Protein AF-A0A7W0QZ13-F1 (afdb_monomer_lite)

Structure (mmCIF, N/CA/C/O backbone):
data_AF-A0A7W0QZ13-F1
#
_entry.id   AF-A0A7W0QZ13-F1
#
loop_
_atom_site.group_PDB
_atom_site.id
_atom_site.type_symbol
_atom_site.label_atom_id
_atom_site.label_alt_id
_atom_site.label_comp_id
_atom_site.label_asym_id
_atom_site.label_entity_id
_atom_site.label_seq_id
_atom_site.pdbx_PDB_ins_code
_atom_site.Cartn_x
_atom_site.Cartn_y
_atom_site.Cartn_z
_atom_site.occupancy
_atom_site.B_iso_or_equiv
_atom_site.auth_seq_id
_atom_site.auth_comp_id
_atom_site.auth_asym_id
_atom_site.auth_atom_id
_atom_site.pdbx_PDB_model_num
ATOM 1 N N . PRO A 1 1 ? -4.594 8.076 -29.760 1.00 67.44 1 PRO A N 1
ATOM 2 C CA . PRO A 1 1 ? -3.795 7.545 -28.629 1.00 67.44 1 PRO A CA 1
ATOM 3 C C . PRO A 1 1 ? -4.593 6.476 -27.868 1.00 67.44 1 PRO A C 1
ATOM 5 O O . PRO A 1 1 ? -5.812 6.586 -27.813 1.00 67.44 1 PRO A O 1
ATOM 8 N N . LEU A 1 2 ? -3.925 5.426 -27.369 1.00 83.38 2 LEU A N 1
ATOM 9 C CA . LEU A 1 2 ? -4.558 4.299 -26.655 1.00 83.38 2 LEU A CA 1
ATOM 10 C C . LEU A 1 2 ? -4.651 4.515 -25.129 1.00 83.38 2 LEU A C 1
ATOM 12 O O . LEU A 1 2 ? -5.263 3.702 -24.448 1.00 83.38 2 LEU A O 1
ATOM 16 N N . ALA A 1 3 ? -4.039 5.585 -24.614 1.00 91.88 3 ALA A N 1
ATOM 17 C CA . ALA A 1 3 ? -4.063 6.014 -23.215 1.00 91.88 3 ALA A CA 1
ATOM 18 C C . ALA A 1 3 ? -3.762 7.524 -23.121 1.00 91.88 3 ALA A C 1
ATOM 20 O O . ALA A 1 3 ? -3.334 8.122 -24.118 1.00 91.88 3 ALA A O 1
ATOM 21 N N . ALA A 1 4 ? -3.981 8.122 -21.946 1.00 93.56 4 ALA A N 1
ATOM 22 C CA . ALA A 1 4 ? -3.702 9.529 -21.653 1.00 93.56 4 ALA A CA 1
ATOM 23 C C . ALA A 1 4 ? -2.883 9.691 -20.358 1.00 93.56 4 ALA A C 1
ATOM 25 O O . ALA A 1 4 ? -2.837 8.788 -19.526 1.00 93.56 4 ALA A O 1
ATOM 26 N N . ASP A 1 5 ? -2.219 10.839 -20.200 1.00 93.25 5 ASP A N 1
ATOM 27 C CA . ASP A 1 5 ? -1.292 11.101 -19.085 1.00 93.25 5 ASP A CA 1
ATOM 28 C C . ASP A 1 5 ? -1.971 11.153 -17.708 1.00 93.25 5 ASP A C 1
ATOM 30 O O . ASP A 1 5 ? -1.318 10.967 -16.680 1.00 93.25 5 ASP A O 1
ATOM 34 N N . ASP A 1 6 ? -3.279 11.404 -17.679 1.00 92.94 6 ASP A N 1
ATOM 35 C CA . ASP A 1 6 ? -4.110 11.467 -16.477 1.00 92.94 6 ASP A CA 1
ATOM 36 C C . ASP A 1 6 ? -4.729 10.114 -16.094 1.00 92.94 6 ASP A C 1
ATOM 38 O O . ASP A 1 6 ? -5.466 10.024 -15.111 1.00 92.94 6 ASP A O 1
ATOM 42 N N . TRP A 1 7 ? -4.425 9.045 -16.836 1.00 95.69 7 TRP A N 1
ATOM 43 C CA . TRP A 1 7 ? -4.937 7.71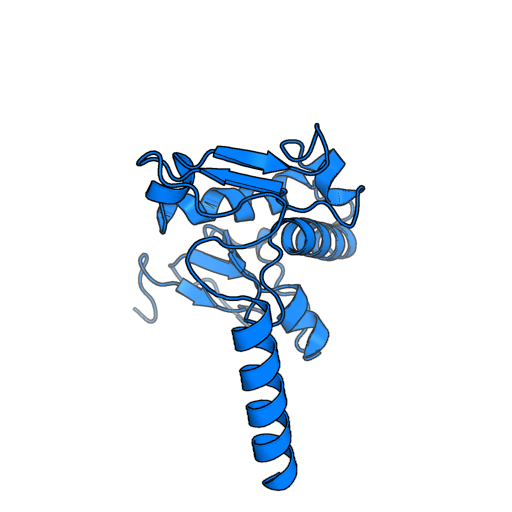4 -16.533 1.00 95.69 7 TRP A CA 1
ATOM 44 C C . TRP A 1 7 ? -4.226 7.076 -15.343 1.00 95.69 7 TRP A C 1
ATOM 46 O O . TRP A 1 7 ? -3.021 7.239 -15.139 1.00 95.69 7 TRP A O 1
ATOM 56 N N . LEU A 1 8 ? -4.982 6.263 -14.607 1.00 95.94 8 LEU A N 1
ATOM 57 C CA . LEU A 1 8 ? -4.458 5.335 -13.614 1.00 95.94 8 LEU A CA 1
ATOM 58 C C . LEU A 1 8 ? -4.478 3.915 -14.193 1.00 95.94 8 LEU A C 1
ATOM 60 O O . LEU A 1 8 ? -5.535 3.313 -14.377 1.00 95.94 8 LEU A O 1
ATOM 64 N N . LEU A 1 9 ? -3.300 3.384 -14.497 1.00 97.25 9 LEU A N 1
ATOM 65 C CA . LEU A 1 9 ? -3.088 2.037 -15.010 1.00 97.25 9 LEU A CA 1
ATOM 66 C C . LEU A 1 9 ? -2.963 1.065 -13.827 1.00 97.25 9 LEU A C 1
ATOM 68 O O . LEU A 1 9 ? -1.988 1.098 -13.076 1.00 97.25 9 LEU A O 1
ATOM 72 N N . VAL A 1 10 ? -3.948 0.191 -13.634 1.00 97.50 10 VAL A N 1
ATOM 73 C CA . VAL A 1 10 ? -4.026 -0.670 -12.440 1.00 97.50 10 VAL A CA 1
ATOM 74 C C . VAL A 1 10 ? -3.427 -2.052 -12.720 1.00 97.50 10 VAL A C 1
ATOM 76 O O . VAL A 1 10 ? -3.612 -2.613 -13.800 1.00 97.50 10 VAL A O 1
ATOM 79 N N . HIS A 1 11 ? -2.702 -2.609 -11.746 1.00 97.81 11 HIS A N 1
ATOM 80 C CA . HIS A 1 11 ? -2.009 -3.909 -11.780 1.00 97.81 11 HIS A CA 1
ATOM 81 C C . HIS A 1 11 ? -0.808 -4.001 -12.724 1.00 97.81 11 HIS A C 1
ATOM 83 O O . HIS A 1 11 ? 0.272 -4.356 -12.264 1.00 97.81 11 HIS A O 1
ATOM 89 N N . CYS A 1 12 ? -0.982 -3.720 -14.018 1.00 97.69 12 CYS A N 1
ATOM 90 C CA . CYS A 1 12 ? 0.067 -3.691 -15.049 1.00 97.69 12 CYS A CA 1
ATOM 91 C C . CYS A 1 12 ? 0.979 -4.936 -15.155 1.00 97.69 12 CYS A C 1
ATOM 93 O O . CYS A 1 12 ? 2.079 -4.831 -15.693 1.00 97.69 12 CYS A O 1
ATOM 95 N N . VAL A 1 13 ? 0.543 -6.115 -14.690 1.00 97.88 13 VAL A N 1
ATOM 96 C CA . VAL A 1 13 ? 1.392 -7.325 -14.669 1.00 97.88 13 VAL A CA 1
ATOM 97 C C . VAL A 1 13 ? 1.710 -7.840 -16.074 1.00 97.88 13 VAL A C 1
ATOM 99 O O . VAL A 1 13 ? 2.861 -8.116 -16.388 1.00 97.88 13 VAL A O 1
ATOM 102 N N . GLY A 1 14 ? 0.696 -7.931 -16.935 1.00 96.19 14 GLY A N 1
ATOM 103 C CA . GLY A 1 14 ? 0.837 -8.382 -18.324 1.00 96.19 14 GLY A CA 1
ATOM 104 C C . GLY A 1 14 ? 0.998 -7.249 -19.338 1.00 96.19 14 GLY A C 1
ATOM 105 O O . GLY A 1 14 ? 0.787 -7.473 -20.526 1.00 96.19 14 GLY A O 1
ATOM 106 N N . LEU A 1 15 ? 1.283 -6.022 -18.889 1.00 95.25 15 LEU A N 1
ATOM 107 C CA . LEU A 1 15 ? 1.372 -4.874 -19.787 1.00 95.25 15 LEU A CA 1
ATOM 108 C C . LEU A 1 15 ? 2.625 -5.011 -20.675 1.00 95.25 15 LEU A C 1
ATOM 110 O O . LEU A 1 15 ? 3.752 -5.001 -20.191 1.00 95.25 15 LEU A O 1
ATOM 114 N N . ASP A 1 16 ? 2.436 -5.135 -21.984 1.00 94.81 16 ASP A N 1
ATOM 115 C CA . ASP A 1 16 ? 3.481 -5.497 -22.958 1.00 94.81 16 ASP A CA 1
ATOM 116 C C . ASP A 1 16 ? 4.196 -4.295 -23.601 1.00 94.81 16 ASP A C 1
ATOM 118 O O . ASP A 1 16 ? 5.123 -4.462 -24.392 1.00 94.81 16 ASP A O 1
ATOM 122 N N . ARG A 1 17 ? 3.755 -3.077 -23.285 1.00 94.38 17 ARG A N 1
ATOM 123 C CA . ARG A 1 17 ? 4.246 -1.821 -23.861 1.00 94.38 17 ARG A CA 1
ATOM 124 C C . ARG A 1 17 ? 4.219 -0.704 -22.830 1.00 94.38 17 ARG A C 1
ATOM 126 O O . ARG A 1 17 ? 3.583 -0.837 -21.784 1.00 94.38 17 ARG A O 1
ATOM 133 N N . ASP A 1 18 ? 4.861 0.411 -23.141 1.00 94.62 18 ASP A N 1
ATOM 134 C CA . ASP A 1 18 ? 4.714 1.624 -22.344 1.00 94.62 18 ASP A CA 1
ATOM 135 C C . ASP A 1 18 ? 3.439 2.365 -22.743 1.00 94.62 18 ASP A C 1
ATOM 137 O O . ASP A 1 18 ? 3.144 2.555 -23.926 1.00 94.62 18 ASP A O 1
ATOM 141 N N . LEU A 1 19 ? 2.672 2.766 -21.733 1.00 96.19 19 LEU A N 1
ATOM 142 C CA . LEU A 1 19 ? 1.491 3.606 -21.876 1.00 96.19 19 LEU A CA 1
ATOM 143 C C . LEU A 1 19 ? 1.650 4.837 -20.977 1.00 96.19 19 LEU A C 1
ATOM 145 O O . LEU A 1 19 ? 2.180 4.699 -19.871 1.00 96.19 19 LEU A O 1
ATOM 149 N N . PRO A 1 20 ? 1.199 6.025 -21.414 1.00 96.38 20 PRO A N 1
ATOM 150 C CA . PRO A 1 20 ? 1.096 7.185 -20.534 1.00 96.38 20 PRO A CA 1
ATOM 151 C C . PRO A 1 20 ? 0.123 6.920 -19.374 1.00 96.38 20 PRO A C 1
ATOM 153 O O . PRO A 1 20 ? -0.778 6.085 -19.486 1.00 96.38 20 PRO A O 1
ATOM 156 N N . GLY A 1 21 ? 0.326 7.634 -18.266 1.00 96.06 21 GLY A N 1
ATOM 157 C CA . GLY A 1 21 ? -0.447 7.500 -17.029 1.00 96.06 21 GLY A CA 1
ATOM 158 C C . GLY A 1 21 ? 0.419 7.180 -15.809 1.00 96.06 21 GLY A C 1
ATOM 159 O O . GLY A 1 21 ? 1.640 7.027 -15.905 1.00 96.06 21 GLY A O 1
ATOM 160 N N . ALA A 1 22 ? -0.213 7.066 -14.646 1.00 97.75 22 ALA A N 1
ATOM 161 C CA . ALA A 1 22 ? 0.403 6.561 -13.421 1.00 97.75 22 ALA A CA 1
ATOM 162 C C . ALA A 1 22 ? 0.032 5.091 -13.197 1.00 97.75 22 ALA A C 1
ATOM 164 O O . ALA A 1 22 ? -1.051 4.664 -13.582 1.00 97.75 22 ALA A O 1
ATOM 165 N N . ILE A 1 23 ? 0.901 4.317 -12.553 1.00 98.19 23 ILE A N 1
ATOM 166 C CA . ILE A 1 23 ? 0.649 2.906 -12.248 1.00 98.19 23 ILE A CA 1
ATOM 167 C C . ILE A 1 23 ? 0.194 2.758 -10.801 1.00 98.19 23 ILE A C 1
ATOM 169 O O . ILE A 1 23 ? 0.933 3.118 -9.890 1.00 98.19 23 ILE A O 1
ATOM 173 N N . ALA A 1 24 ? -0.977 2.158 -10.590 1.00 97.81 24 ALA A N 1
ATOM 174 C CA . ALA A 1 24 ? -1.402 1.665 -9.283 1.00 97.81 24 ALA A CA 1
ATOM 175 C C . ALA A 1 24 ? -0.896 0.229 -9.090 1.00 97.81 24 ALA A C 1
ATOM 177 O O . ALA A 1 24 ? -1.406 -0.725 -9.692 1.00 97.81 24 ALA A O 1
ATOM 178 N N . HIS A 1 25 ? 0.149 0.085 -8.278 1.00 98.31 25 HIS A N 1
ATOM 179 C CA . HIS A 1 25 ? 0.773 -1.191 -7.974 1.00 98.31 25 HIS A CA 1
ATOM 180 C C . HIS A 1 25 ? 0.084 -1.866 -6.784 1.00 98.31 25 HIS A C 1
ATOM 182 O O . HIS A 1 25 ? 0.109 -1.338 -5.677 1.00 98.31 25 HIS A O 1
ATOM 188 N N . ASN A 1 26 ? -0.474 -3.058 -7.015 1.00 97.94 26 ASN A N 1
ATOM 189 C CA . ASN A 1 26 ? -1.182 -3.854 -6.007 1.00 97.94 26 ASN A CA 1
ATOM 190 C C . ASN A 1 26 ? -0.454 -5.191 -5.761 1.00 97.94 26 ASN A C 1
ATOM 192 O O . ASN A 1 26 ? -0.921 -6.239 -6.220 1.00 97.94 26 ASN A O 1
ATOM 196 N N . PRO A 1 27 ? 0.728 -5.191 -5.113 1.00 96.88 27 PRO A N 1
ATOM 197 C CA . PRO A 1 27 ? 1.593 -6.369 -5.040 1.00 96.88 27 PRO A CA 1
ATOM 198 C C . PRO A 1 27 ? 0.933 -7.544 -4.321 1.00 96.88 27 PRO A C 1
ATOM 200 O O . PRO A 1 27 ? 0.981 -8.665 -4.830 1.00 96.88 27 PRO A O 1
ATOM 203 N N . ARG A 1 28 ? 0.285 -7.307 -3.169 1.00 96.69 28 ARG A N 1
ATOM 204 C CA . ARG A 1 28 ? -0.363 -8.375 -2.395 1.00 96.69 28 ARG A CA 1
ATOM 205 C C . ARG A 1 28 ? -1.475 -9.053 -3.187 1.00 96.69 28 ARG A C 1
ATOM 207 O O . ARG A 1 28 ? -1.488 -10.278 -3.264 1.00 96.69 28 ARG A O 1
ATOM 214 N N . SER A 1 29 ? -2.368 -8.276 -3.800 1.00 97.44 29 SER A N 1
ATOM 215 C CA . SER A 1 29 ? -3.451 -8.824 -4.628 1.00 97.44 29 SER A CA 1
ATOM 216 C C . SER A 1 29 ? -2.932 -9.586 -5.833 1.00 97.44 29 SER A C 1
ATOM 218 O O . SER A 1 29 ? -3.364 -10.713 -6.084 1.00 97.44 29 SER A O 1
ATOM 220 N N . ASN A 1 30 ? -1.931 -9.036 -6.519 1.00 97.56 30 ASN A N 1
ATOM 221 C CA . ASN A 1 30 ? -1.344 -9.707 -7.665 1.00 97.56 30 ASN A CA 1
ATOM 222 C C . ASN A 1 30 ? -0.766 -11.086 -7.300 1.00 97.56 30 ASN A C 1
ATOM 224 O O . ASN A 1 30 ? -0.989 -12.074 -8.001 1.00 97.56 30 ASN A O 1
ATOM 228 N N . MET A 1 31 ? -0.037 -11.165 -6.184 1.00 95.62 31 MET A N 1
ATOM 229 C CA . MET A 1 31 ? 0.548 -12.422 -5.720 1.00 95.62 31 MET A CA 1
ATOM 230 C C . MET A 1 31 ? -0.508 -13.387 -5.171 1.00 95.62 31 MET A C 1
ATOM 232 O O . MET A 1 31 ? -0.453 -14.573 -5.486 1.00 95.62 31 MET A O 1
ATOM 236 N N . ASN A 1 32 ? -1.495 -12.894 -4.414 1.00 96.44 32 ASN A N 1
ATOM 237 C CA . ASN A 1 32 ? -2.601 -13.705 -3.898 1.00 96.44 32 ASN A CA 1
ATOM 238 C C . ASN A 1 32 ? -3.371 -14.404 -5.026 1.00 96.44 32 ASN A C 1
ATOM 240 O O . ASN A 1 32 ? -3.689 -15.585 -4.928 1.00 96.44 32 ASN A O 1
ATOM 244 N N . ASN A 1 33 ? -3.636 -13.678 -6.111 1.00 96.44 33 ASN A N 1
ATOM 245 C CA . ASN A 1 33 ? -4.384 -14.190 -7.257 1.00 96.44 33 ASN A CA 1
ATOM 246 C C . ASN A 1 33 ? -3.507 -14.939 -8.276 1.00 96.44 33 ASN A C 1
ATOM 248 O O . ASN A 1 33 ? -3.997 -15.334 -9.331 1.00 96.44 33 ASN A O 1
ATOM 252 N N . GLY A 1 34 ? -2.212 -15.125 -7.995 1.00 97.00 34 GLY A N 1
ATOM 253 C CA . GLY A 1 34 ? -1.298 -15.857 -8.872 1.00 97.00 34 GLY A CA 1
ATOM 254 C C . GLY A 1 34 ? -1.032 -15.185 -10.224 1.00 97.00 34 GLY A C 1
ATOM 255 O O . GLY A 1 34 ? -0.592 -15.863 -11.149 1.00 97.00 34 GLY A O 1
ATOM 256 N N . VAL A 1 35 ? -1.282 -13.876 -10.362 1.00 96.88 35 VAL A N 1
ATOM 257 C CA . VAL A 1 35 ? -1.043 -13.157 -11.628 1.00 96.88 35 VAL A CA 1
ATOM 258 C C . VAL A 1 35 ? 0.423 -12.749 -11.806 1.00 96.88 35 VAL A C 1
ATOM 260 O O . VAL A 1 35 ? 0.872 -12.618 -12.940 1.00 96.88 35 VAL A O 1
ATOM 263 N N . GLY A 1 36 ? 1.185 -12.609 -10.712 1.00 96.88 36 GLY A N 1
ATOM 264 C CA . GLY A 1 36 ? 2.638 -12.378 -10.723 1.00 96.88 36 GLY A CA 1
ATOM 265 C C . GLY A 1 36 ? 3.079 -10.953 -10.358 1.00 96.88 36 GLY A C 1
ATOM 266 O O . GLY A 1 36 ? 2.278 -10.105 -9.974 1.00 96.88 36 GLY A O 1
ATOM 267 N N . TYR A 1 37 ? 4.382 -10.676 -10.452 1.00 97.94 37 TYR A N 1
ATOM 268 C CA . TYR A 1 37 ? 4.956 -9.366 -10.119 1.00 97.94 37 TYR A CA 1
ATOM 269 C C . TYR A 1 37 ? 4.971 -8.424 -11.332 1.00 97.94 37 TYR A C 1
ATOM 271 O O . TYR A 1 37 ? 5.486 -8.773 -12.388 1.00 97.94 37 TYR A O 1
ATOM 279 N N . ALA A 1 38 ? 4.439 -7.209 -11.167 1.00 97.56 38 ALA A N 1
ATOM 280 C CA . ALA A 1 38 ? 4.304 -6.234 -12.255 1.00 97.56 38 ALA A CA 1
ATOM 281 C C . ALA A 1 38 ? 5.591 -5.474 -12.621 1.00 97.56 38 ALA A C 1
ATOM 283 O O . ALA A 1 38 ? 5.620 -4.790 -13.642 1.00 97.56 38 ALA A O 1
ATOM 284 N N . ALA A 1 39 ? 6.625 -5.545 -11.777 1.00 97.44 39 ALA A N 1
ATOM 285 C CA . ALA A 1 39 ? 7.890 -4.827 -11.944 1.00 97.44 39 ALA A CA 1
ATOM 286 C C . ALA A 1 39 ? 7.750 -3.327 -12.305 1.00 97.44 39 ALA A C 1
ATOM 288 O O . ALA A 1 39 ? 8.413 -2.856 -13.234 1.00 97.44 39 ALA A O 1
ATOM 289 N N . PRO A 1 40 ? 6.927 -2.536 -11.578 1.00 97.88 40 PRO A N 1
ATOM 290 C CA . PRO A 1 40 ? 6.670 -1.137 -11.933 1.00 97.88 40 PRO A CA 1
ATOM 291 C C . PRO A 1 40 ? 7.926 -0.255 -11.842 1.00 97.88 40 PRO A C 1
ATOM 293 O O . PRO A 1 40 ? 8.009 0.746 -12.542 1.00 97.88 40 PRO A O 1
ATOM 296 N N . ALA A 1 41 ? 8.939 -0.657 -11.063 1.00 97.69 41 ALA A N 1
ATOM 297 C CA . ALA A 1 41 ? 10.232 0.027 -10.981 1.00 97.69 41 ALA A CA 1
ATOM 298 C C . ALA A 1 41 ? 11.000 0.078 -12.319 1.00 97.69 41 ALA A C 1
ATOM 300 O O . ALA A 1 41 ? 11.885 0.911 -12.486 1.00 97.69 41 ALA A O 1
ATOM 301 N N . ARG A 1 42 ? 10.669 -0.799 -13.279 1.00 96.38 42 ARG A N 1
ATOM 302 C CA . ARG A 1 42 ? 11.289 -0.840 -14.615 1.00 96.38 42 ARG A CA 1
ATOM 303 C C . ARG A 1 42 ? 10.621 0.103 -15.618 1.00 96.38 42 ARG A C 1
ATOM 305 O O . ARG A 1 42 ? 11.029 0.137 -16.776 1.00 96.38 42 ARG A O 1
ATOM 312 N N . ARG A 1 43 ? 9.569 0.815 -15.207 1.00 96.25 43 ARG A N 1
ATOM 313 C CA . ARG A 1 43 ? 8.750 1.656 -16.082 1.00 96.25 43 ARG A CA 1
ATOM 314 C C . ARG A 1 43 ? 8.997 3.139 -15.820 1.00 96.25 43 ARG A C 1
ATOM 316 O O . ARG A 1 43 ? 9.317 3.512 -14.694 1.00 96.25 43 ARG A O 1
ATOM 323 N N . PRO A 1 44 ? 8.804 4.000 -16.833 1.00 95.69 44 PRO A N 1
ATOM 324 C CA . PRO A 1 44 ? 8.967 5.444 -16.676 1.00 95.69 44 PRO A CA 1
ATOM 325 C C . PRO A 1 44 ? 7.799 6.107 -15.928 1.00 95.69 44 PRO A C 1
ATOM 327 O O . PRO A 1 44 ? 7.863 7.294 -15.611 1.00 95.69 44 PRO A O 1
ATOM 330 N N . ASN A 1 45 ? 6.707 5.376 -15.691 1.00 97.56 45 ASN A N 1
ATOM 331 C CA . ASN A 1 45 ? 5.492 5.908 -15.092 1.00 97.56 45 ASN A CA 1
ATOM 332 C C . ASN A 1 45 ? 5.706 6.306 -13.621 1.00 97.56 45 ASN A C 1
ATOM 334 O O . ASN A 1 45 ? 6.384 5.592 -12.881 1.00 97.56 45 ASN A O 1
ATOM 338 N N . PRO A 1 46 ? 5.038 7.371 -13.144 1.00 97.06 46 PRO A N 1
ATOM 339 C CA . PRO A 1 46 ? 4.796 7.538 -11.718 1.00 97.06 46 PRO A CA 1
ATOM 340 C C . PRO A 1 46 ? 4.092 6.297 -11.166 1.00 97.06 46 PRO A C 1
ATOM 342 O O . PRO A 1 46 ? 3.196 5.754 -11.816 1.00 97.06 46 PRO A O 1
ATOM 345 N N . VAL A 1 47 ? 4.466 5.868 -9.966 1.00 98.25 47 VAL A N 1
ATOM 346 C CA . VAL A 1 47 ? 3.885 4.688 -9.320 1.00 98.25 47 VAL A CA 1
ATOM 347 C C . VAL A 1 47 ? 3.246 5.111 -8.007 1.00 98.25 47 VAL A C 1
ATOM 349 O O . VAL A 1 47 ? 3.842 5.867 -7.244 1.00 98.25 47 VAL A O 1
ATOM 352 N N . VAL A 1 48 ? 2.044 4.606 -7.757 1.00 97.56 48 VAL A N 1
ATOM 353 C CA . VAL A 1 48 ? 1.340 4.689 -6.479 1.00 97.56 48 VAL A CA 1
ATOM 354 C C . VAL A 1 48 ? 1.072 3.282 -5.961 1.00 97.56 48 VAL A C 1
ATOM 356 O O . VAL A 1 48 ? 0.900 2.341 -6.739 1.00 97.56 48 VAL A O 1
ATOM 359 N N . LEU A 1 49 ? 1.060 3.128 -4.643 1.00 97.25 49 LEU A N 1
ATOM 360 C CA . LEU A 1 49 ? 0.803 1.856 -3.983 1.00 97.25 49 LEU A CA 1
ATOM 361 C C . LEU A 1 49 ? -0.690 1.683 -3.669 1.00 97.25 49 LEU A C 1
ATOM 363 O O . LEU A 1 49 ? -1.349 2.632 -3.248 1.00 97.25 49 LEU A O 1
ATOM 367 N N . GLY A 1 50 ? -1.214 0.469 -3.835 1.00 96.19 50 GLY A N 1
ATOM 368 C CA . GLY A 1 50 ? -2.591 0.124 -3.489 1.00 96.19 50 GLY A CA 1
ATOM 369 C C . GLY A 1 50 ? -2.7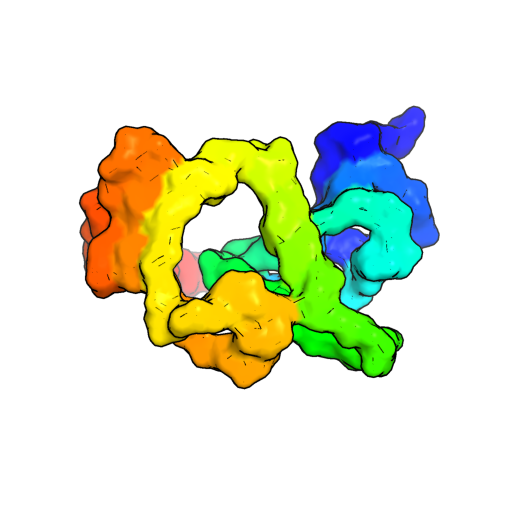24 -1.281 -2.902 1.00 96.19 50 GLY A C 1
ATOM 370 O O . GLY A 1 50 ? -1.860 -2.138 -3.083 1.00 96.19 50 GLY A O 1
ATOM 371 N N . THR A 1 51 ? -3.819 -1.509 -2.174 1.00 96.88 51 THR A N 1
ATOM 372 C CA . THR A 1 51 ? -4.112 -2.789 -1.503 1.00 96.88 51 THR A CA 1
ATOM 373 C C . THR A 1 51 ? -5.057 -3.688 -2.298 1.00 96.88 51 THR A C 1
ATOM 375 O O . THR A 1 51 ? -5.151 -4.883 -2.010 1.00 96.88 51 THR A O 1
ATOM 378 N N . ASP A 1 52 ? -5.798 -3.113 -3.253 1.00 95.19 52 ASP A N 1
ATOM 379 C CA . ASP A 1 52 ? -6.843 -3.788 -4.036 1.00 95.19 52 ASP A CA 1
ATOM 380 C C . ASP A 1 52 ? -7.852 -4.572 -3.166 1.00 95.19 52 ASP A C 1
ATOM 382 O O . ASP A 1 52 ? -8.299 -5.668 -3.488 1.00 95.19 52 ASP A O 1
ATOM 386 N N . GLY A 1 53 ? -8.177 -4.022 -1.992 1.00 89.62 53 GLY A N 1
ATOM 387 C CA . GLY A 1 53 ? -9.227 -4.547 -1.115 1.00 89.62 53 GLY A CA 1
ATOM 388 C C . GLY A 1 53 ? -8.859 -5.766 -0.258 1.00 89.62 53 GLY A C 1
ATOM 389 O O . GLY A 1 53 ? -9.676 -6.166 0.567 1.00 89.62 53 GLY A O 1
ATOM 390 N N . ILE A 1 54 ? -7.644 -6.325 -0.358 1.00 85.69 54 ILE A N 1
ATOM 391 C CA . ILE A 1 54 ? -7.186 -7.435 0.518 1.00 85.69 54 ILE A CA 1
ATOM 392 C C . ILE A 1 54 ? -6.893 -6.960 1.957 1.00 85.69 54 ILE A C 1
ATOM 394 O O . ILE A 1 54 ? -6.769 -7.749 2.894 1.00 85.69 54 ILE A O 1
ATOM 398 N N . GLY A 1 55 ? -6.811 -5.650 2.158 1.00 87.00 55 GLY A N 1
ATOM 399 C CA . GLY A 1 55 ? -6.667 -5.0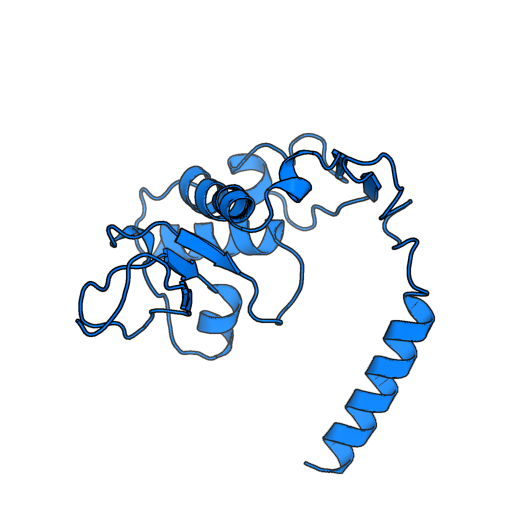00 3.452 1.00 87.00 55 GLY A CA 1
ATOM 400 C C . GLY A 1 55 ? -6.594 -3.486 3.284 1.00 87.00 55 GLY A C 1
ATOM 401 O O . GLY A 1 55 ? -6.724 -2.970 2.175 1.00 87.00 55 GLY A O 1
ATOM 402 N N . ALA A 1 56 ? -6.369 -2.776 4.387 1.00 89.81 56 ALA A N 1
ATOM 403 C CA . ALA A 1 56 ? -6.189 -1.321 4.394 1.00 89.81 56 ALA A CA 1
ATOM 404 C C . ALA A 1 56 ? -4.864 -0.887 5.056 1.00 89.81 56 ALA A C 1
ATOM 406 O O . ALA A 1 56 ? -4.690 0.279 5.394 1.00 89.81 56 ALA A O 1
ATOM 407 N N . ASP A 1 57 ? -3.936 -1.826 5.270 1.00 95.06 57 ASP A N 1
ATOM 408 C CA . ASP A 1 57 ? -2.650 -1.558 5.918 1.00 95.06 57 ASP A CA 1
ATOM 409 C C . ASP A 1 57 ? -1.578 -1.206 4.882 1.00 95.06 57 ASP A C 1
ATOM 411 O O . ASP A 1 57 ? -0.958 -2.081 4.271 1.00 95.06 57 ASP A O 1
ATOM 415 N N . MET A 1 58 ? -1.373 0.096 4.691 1.00 96.38 58 MET A N 1
ATOM 416 C CA . MET A 1 58 ? -0.423 0.620 3.714 1.00 96.38 58 MET A CA 1
ATOM 417 C C . MET A 1 58 ? 1.045 0.401 4.107 1.00 96.38 58 MET A C 1
ATOM 419 O O . MET A 1 58 ? 1.885 0.294 3.215 1.00 96.38 58 MET A O 1
ATOM 423 N N . LEU A 1 59 ? 1.378 0.294 5.400 1.00 97.38 59 LEU A N 1
ATOM 424 C CA . LEU A 1 59 ? 2.758 0.020 5.826 1.00 97.38 59 LEU A CA 1
ATOM 425 C C . LEU A 1 59 ? 3.137 -1.435 5.532 1.00 97.38 59 LEU A C 1
ATOM 427 O O . LEU A 1 59 ? 4.237 -1.705 5.043 1.00 97.38 59 LEU A O 1
ATOM 431 N N . GLU A 1 60 ? 2.206 -2.370 5.727 1.00 96.62 60 GLU A N 1
ATOM 432 C CA . GLU A 1 60 ? 2.412 -3.755 5.297 1.00 96.62 60 GLU A CA 1
ATOM 433 C C . GLU A 1 60 ? 2.428 -3.892 3.762 1.00 96.62 60 GLU A C 1
ATOM 435 O O . GLU A 1 60 ? 3.149 -4.742 3.236 1.00 96.62 60 GLU A O 1
ATOM 440 N N . GLU A 1 61 ? 1.697 -3.057 3.010 1.00 97.62 61 GLU A N 1
ATOM 441 C CA . GLU A 1 61 ? 1.863 -3.010 1.546 1.00 97.62 61 GLU A CA 1
ATOM 442 C C . GLU A 1 61 ? 3.246 -2.495 1.137 1.00 97.62 61 GLU A C 1
ATOM 444 O O . GLU A 1 61 ? 3.847 -3.072 0.232 1.00 97.62 61 GLU A O 1
ATOM 449 N N . VAL A 1 62 ? 3.803 -1.473 1.806 1.00 98.31 62 VAL A N 1
ATOM 450 C CA . VAL A 1 62 ? 5.177 -1.002 1.530 1.00 98.31 62 VAL A CA 1
ATOM 451 C C . VAL A 1 62 ? 6.170 -2.141 1.725 1.00 98.31 62 VAL A C 1
ATOM 453 O O . VAL A 1 62 ? 7.040 -2.370 0.882 1.00 98.31 62 VAL A O 1
ATOM 456 N N . ARG A 1 63 ? 6.024 -2.891 2.820 1.00 97.88 63 ARG A N 1
ATOM 457 C CA . ARG A 1 63 ? 6.883 -4.035 3.122 1.00 97.88 63 ARG A CA 1
ATOM 458 C C . ARG A 1 63 ? 6.807 -5.111 2.040 1.00 97.88 63 ARG A C 1
ATOM 460 O O . ARG A 1 63 ? 7.846 -5.584 1.582 1.00 97.88 63 ARG A O 1
ATOM 467 N N . LEU A 1 64 ? 5.605 -5.480 1.601 1.00 97.12 64 LEU A N 1
ATOM 468 C CA . LEU A 1 64 ? 5.426 -6.474 0.539 1.00 97.12 64 LEU A CA 1
ATOM 469 C C . LEU A 1 64 ? 5.929 -5.979 -0.817 1.00 97.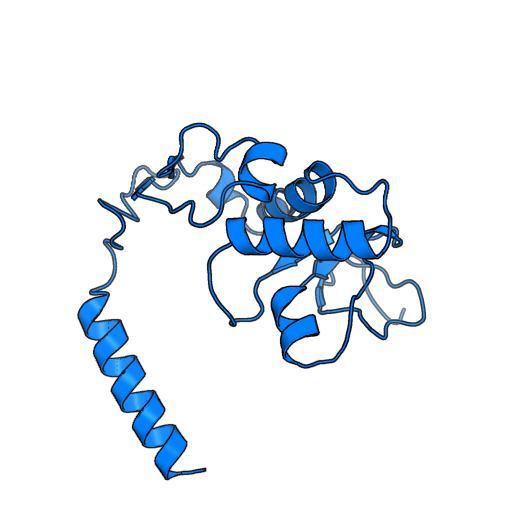12 64 LEU A C 1
ATOM 471 O O . LEU A 1 64 ? 6.586 -6.739 -1.528 1.00 97.12 64 LEU A O 1
ATOM 475 N N . ALA A 1 65 ? 5.673 -4.715 -1.154 1.00 98.31 65 ALA A N 1
ATOM 476 C CA . ALA A 1 65 ? 6.187 -4.080 -2.361 1.00 98.31 65 ALA A CA 1
ATOM 477 C C . ALA A 1 65 ? 7.720 -4.125 -2.393 1.00 98.31 65 ALA A C 1
ATOM 479 O O . ALA A 1 65 ? 8.307 -4.526 -3.397 1.00 98.31 65 ALA A O 1
ATOM 480 N N . TYR A 1 66 ? 8.370 -3.786 -1.274 1.00 98.62 66 TYR A N 1
ATOM 481 C CA . TYR A 1 66 ? 9.820 -3.875 -1.137 1.00 98.62 66 TYR A CA 1
ATOM 482 C C . TYR A 1 66 ? 10.329 -5.309 -1.309 1.00 98.62 66 TYR A C 1
ATOM 484 O O . TYR A 1 66 ? 11.256 -5.529 -2.084 1.00 98.62 66 TYR A O 1
ATOM 492 N N . VAL A 1 67 ? 9.737 -6.290 -0.622 1.00 98.12 67 VAL A N 1
ATOM 493 C CA . VAL A 1 67 ? 10.187 -7.689 -0.707 1.00 98.12 67 VAL A CA 1
ATOM 494 C C . VAL A 1 67 ? 10.035 -8.236 -2.128 1.00 98.12 67 VAL A C 1
ATOM 496 O O . VAL A 1 67 ? 10.963 -8.866 -2.634 1.00 98.12 67 VAL A O 1
ATOM 499 N N . ALA A 1 68 ? 8.913 -7.959 -2.799 1.00 98.06 68 ALA A N 1
ATOM 500 C CA . ALA A 1 68 ? 8.702 -8.356 -4.190 1.00 98.06 68 ALA A CA 1
ATOM 501 C C . ALA A 1 68 ? 9.714 -7.685 -5.133 1.00 98.06 68 ALA A C 1
ATOM 503 O O . ALA A 1 68 ? 10.304 -8.353 -5.980 1.00 98.06 68 ALA A O 1
ATOM 504 N N . HIS A 1 69 ? 9.974 -6.388 -4.942 1.00 98.50 69 HIS A N 1
ATOM 505 C CA . HIS A 1 69 ? 10.977 -5.658 -5.710 1.00 98.50 69 HIS A CA 1
ATOM 506 C C . HIS A 1 69 ? 12.389 -6.208 -5.470 1.00 98.50 69 HIS A C 1
ATOM 508 O O . HIS A 1 69 ? 13.114 -6.433 -6.429 1.00 98.50 69 HIS A O 1
ATOM 514 N N . ARG A 1 70 ? 12.762 -6.513 -4.221 1.00 98.44 70 ARG A N 1
ATOM 515 C CA . ARG A 1 70 ? 14.077 -7.072 -3.866 1.00 98.44 70 ARG A CA 1
ATOM 516 C C . ARG A 1 70 ? 14.297 -8.491 -4.394 1.00 98.44 70 ARG A C 1
ATOM 518 O O . ARG A 1 70 ? 15.434 -8.868 -4.667 1.00 98.44 70 ARG A O 1
ATOM 525 N N . ALA A 1 71 ? 13.230 -9.276 -4.520 1.00 98.06 71 ALA A N 1
ATOM 526 C CA . ALA A 1 71 ? 13.289 -10.602 -5.129 1.00 98.06 71 ALA A CA 1
ATOM 527 C C . ALA A 1 71 ? 13.557 -10.536 -6.644 1.00 98.06 71 ALA A C 1
ATOM 529 O O . ALA A 1 71 ? 14.187 -11.439 -7.189 1.00 98.06 71 ALA A O 1
ATOM 530 N N . ASP A 1 72 ? 13.094 -9.474 -7.307 1.00 97.81 72 ASP A N 1
ATOM 531 C CA . ASP A 1 72 ? 13.318 -9.215 -8.732 1.00 97.81 72 ASP A CA 1
ATOM 532 C C . ASP A 1 72 ? 14.646 -8.479 -9.010 1.00 97.81 72 ASP A C 1
ATOM 534 O O . ASP A 1 72 ? 15.328 -8.781 -9.988 1.00 97.81 72 ASP A O 1
ATOM 538 N N . ASP A 1 73 ? 15.043 -7.557 -8.131 1.00 98.19 73 ASP A N 1
ATOM 539 C CA . ASP A 1 73 ? 16.304 -6.813 -8.172 1.00 98.19 73 ASP A CA 1
ATOM 540 C C . ASP A 1 73 ? 16.948 -6.779 -6.780 1.00 98.19 73 ASP A C 1
ATOM 542 O O . ASP A 1 73 ? 16.507 -6.074 -5.871 1.00 98.19 73 ASP A O 1
ATOM 546 N N . VAL A 1 74 ? 18.065 -7.493 -6.623 1.00 97.81 74 VAL A N 1
ATOM 547 C CA . VAL A 1 74 ? 18.794 -7.614 -5.350 1.00 97.81 74 VAL A CA 1
ATOM 548 C C . VAL A 1 74 ? 19.313 -6.282 -4.793 1.00 97.81 74 VAL A C 1
ATOM 550 O O . VAL A 1 74 ? 19.679 -6.218 -3.614 1.00 97.81 74 VAL A O 1
ATOM 553 N N . THR A 1 75 ? 19.342 -5.223 -5.603 1.00 98.06 75 THR A N 1
ATOM 554 C CA . THR A 1 75 ? 19.777 -3.877 -5.216 1.00 98.06 75 THR A CA 1
ATOM 555 C C . THR A 1 75 ? 18.629 -2.966 -4.761 1.00 98.06 75 THR A C 1
ATOM 557 O O . THR A 1 75 ? 18.891 -1.926 -4.155 1.00 98.06 75 THR A O 1
ATOM 560 N N . ALA A 1 76 ? 17.368 -3.367 -4.969 1.00 98.38 76 ALA A N 1
ATOM 561 C CA . ALA A 1 76 ? 16.176 -2.569 -4.676 1.00 98.38 76 ALA A CA 1
ATOM 562 C C . ALA A 1 76 ? 16.130 -2.046 -3.232 1.00 98.38 76 ALA A C 1
ATOM 564 O O . ALA A 1 76 ? 16.343 -2.800 -2.295 1.00 98.38 76 ALA A O 1
ATOM 565 N N . SER A 1 77 ? 15.770 -0.787 -2.992 1.00 98.38 77 SER A N 1
ATOM 566 C CA . SER A 1 77 ? 15.717 -0.213 -1.635 1.00 98.38 77 SER A CA 1
ATOM 567 C C . SER A 1 77 ? 14.277 -0.089 -1.110 1.00 98.38 77 SER A C 1
ATOM 569 O O . SER A 1 77 ? 13.378 0.181 -1.912 1.00 98.38 77 SER A O 1
ATOM 571 N N . PRO A 1 78 ? 14.029 -0.196 0.215 1.00 98.56 78 PRO A N 1
ATOM 572 C CA . PRO A 1 78 ? 12.747 0.191 0.812 1.00 98.56 78 PRO A CA 1
ATOM 573 C C . PRO A 1 78 ? 12.314 1.619 0.461 1.00 98.56 78 PRO A C 1
ATOM 575 O O . PRO A 1 78 ? 11.121 1.887 0.362 1.00 98.56 78 PRO A O 1
ATOM 578 N N . GLU A 1 79 ? 13.275 2.510 0.201 1.00 98.62 79 GLU A N 1
ATOM 579 C CA . GLU A 1 79 ? 13.031 3.889 -0.247 1.00 98.62 79 GLU A CA 1
ATOM 580 C C . GLU A 1 79 ? 12.150 3.956 -1.503 1.00 98.62 79 GLU A C 1
ATOM 582 O O . GLU A 1 79 ? 11.303 4.836 -1.628 1.00 98.62 79 GLU A O 1
ATOM 587 N N . THR A 1 80 ? 12.301 3.005 -2.432 1.00 98.56 80 THR A N 1
ATOM 588 C CA . THR A 1 80 ? 11.481 2.964 -3.649 1.00 98.56 80 THR A CA 1
ATOM 589 C C . THR A 1 80 ? 10.033 2.589 -3.341 1.00 98.56 80 THR A C 1
ATOM 591 O O . THR A 1 80 ? 9.118 3.208 -3.866 1.00 98.56 80 THR A O 1
ATOM 594 N N . ALA A 1 81 ? 9.799 1.604 -2.471 1.00 98.25 81 ALA A N 1
ATOM 595 C CA . ALA A 1 81 ? 8.438 1.245 -2.070 1.00 98.25 81 ALA A CA 1
ATOM 596 C C . ALA A 1 81 ? 7.777 2.372 -1.257 1.00 98.25 81 ALA A C 1
ATOM 598 O O . ALA A 1 81 ? 6.589 2.646 -1.417 1.00 98.25 81 ALA A O 1
ATOM 599 N N . TRP A 1 82 ? 8.559 3.060 -0.423 1.00 98.50 82 TRP A N 1
ATOM 600 C CA . TRP A 1 82 ? 8.099 4.222 0.328 1.00 98.50 82 TRP A CA 1
ATOM 601 C C . TRP A 1 82 ? 7.718 5.396 -0.572 1.00 98.50 82 TRP A C 1
ATOM 603 O O . TRP A 1 82 ? 6.696 6.037 -0.337 1.00 98.50 82 TRP A O 1
ATOM 613 N N . SER A 1 83 ? 8.483 5.659 -1.636 1.00 98.31 83 SER A N 1
ATOM 614 C CA . SER A 1 83 ? 8.135 6.723 -2.582 1.00 98.31 83 SER A CA 1
ATOM 615 C C . SER A 1 83 ? 6.815 6.452 -3.312 1.00 98.31 83 SER A C 1
ATOM 617 O O . SER A 1 83 ? 6.098 7.392 -3.640 1.00 98.31 83 SER A O 1
ATOM 619 N N . TRP A 1 84 ? 6.441 5.184 -3.508 1.00 98.25 84 TRP A N 1
ATOM 620 C CA . TRP A 1 84 ? 5.135 4.814 -4.069 1.00 98.25 84 TRP A CA 1
ATOM 621 C C . TRP A 1 84 ? 3.983 5.039 -3.087 1.00 98.25 84 TRP A C 1
ATOM 623 O O . TRP A 1 84 ? 2.874 5.362 -3.512 1.00 98.25 84 TRP A O 1
ATOM 633 N N . LEU A 1 85 ? 4.228 4.890 -1.781 1.00 97.44 85 LEU A N 1
ATOM 634 C CA . LEU A 1 85 ? 3.254 5.247 -0.749 1.00 97.44 85 LEU A CA 1
ATOM 635 C C . LEU A 1 85 ? 3.017 6.763 -0.735 1.00 97.44 85 LEU A C 1
ATOM 637 O O . LEU A 1 85 ? 1.879 7.212 -0.849 1.00 97.44 85 LEU A O 1
ATOM 641 N N . THR A 1 86 ? 4.088 7.554 -0.644 1.00 96.75 86 THR A N 1
ATOM 642 C CA . THR A 1 86 ? 3.985 9.021 -0.548 1.00 96.75 86 THR A CA 1
ATOM 643 C C . THR A 1 86 ? 3.496 9.669 -1.843 1.00 96.75 86 THR A C 1
ATOM 645 O O . THR A 1 86 ? 2.830 10.703 -1.799 1.00 96.75 86 THR A O 1
ATOM 648 N N . ALA A 1 87 ? 3.717 9.038 -3.002 1.00 96.94 87 ALA A N 1
ATOM 649 C CA . ALA A 1 87 ? 3.128 9.466 -4.272 1.00 96.94 87 ALA A CA 1
ATOM 650 C C . ALA A 1 87 ? 1.587 9.501 -4.248 1.00 96.94 87 ALA A C 1
ATOM 652 O O . ALA A 1 87 ? 0.987 10.237 -5.035 1.00 96.94 87 ALA A O 1
ATOM 653 N N . GLY A 1 88 ? 0.939 8.763 -3.335 1.00 95.38 88 GLY A N 1
ATOM 654 C CA . GLY A 1 88 ? -0.513 8.784 -3.147 1.00 95.38 88 GLY A CA 1
ATOM 655 C C . GLY A 1 88 ? -1.077 10.170 -2.818 1.00 95.38 88 GLY A C 1
ATOM 656 O O . GLY A 1 88 ? -2.177 10.500 -3.266 1.00 95.38 88 GLY A O 1
ATOM 657 N N . TRP A 1 89 ? -0.298 11.032 -2.154 1.00 96.06 89 TRP A N 1
ATOM 658 C CA . TRP A 1 89 ? -0.703 12.409 -1.840 1.00 96.06 89 TRP A CA 1
ATOM 659 C C . TRP A 1 89 ? -0.953 13.276 -3.074 1.00 96.06 89 TRP A C 1
ATOM 661 O O . TRP A 1 89 ? -1.603 14.310 -2.980 1.00 96.06 89 TRP A O 1
ATOM 671 N N . ARG A 1 90 ? -0.504 12.859 -4.264 1.00 94.19 90 ARG A N 1
ATOM 672 C CA . ARG A 1 90 ? -0.878 13.540 -5.509 1.00 94.19 90 ARG A CA 1
ATOM 673 C C . ARG A 1 90 ? -2.393 13.513 -5.760 1.00 94.19 90 ARG A C 1
ATOM 675 O O . ARG A 1 90 ? -2.907 14.445 -6.372 1.00 94.19 90 ARG A O 1
ATOM 682 N N . TRP A 1 91 ? -3.084 12.453 -5.333 1.00 92.06 91 TRP A N 1
ATOM 683 C CA . TRP A 1 91 ? -4.536 12.294 -5.504 1.00 92.06 91 TRP A CA 1
ATOM 684 C C . TRP A 1 91 ? -5.328 12.623 -4.243 1.00 92.06 91 TRP A C 1
ATOM 686 O O . TRP A 1 91 ? -6.476 13.040 -4.359 1.00 92.06 91 TRP A O 1
ATOM 696 N N . PHE A 1 92 ? -4.705 12.465 -3.076 1.00 93.81 92 PHE A N 1
ATOM 697 C CA . PHE A 1 92 ? -5.293 12.759 -1.768 1.00 93.81 92 PHE A CA 1
ATOM 698 C C . PHE A 1 92 ? -4.398 13.752 -1.011 1.00 93.81 92 PHE A C 1
ATOM 700 O O . PHE A 1 92 ? -3.745 13.370 -0.034 1.00 93.81 92 PHE A O 1
ATOM 707 N N . PRO A 1 93 ? -4.254 14.996 -1.509 1.00 95.94 93 PRO A N 1
ATOM 708 C CA . PRO A 1 93 ? -3.334 15.976 -0.936 1.00 95.94 93 PRO A CA 1
ATOM 709 C C . PRO A 1 93 ? -3.681 16.353 0.506 1.00 95.94 93 PRO A C 1
ATOM 711 O O . PRO A 1 93 ? -2.778 16.615 1.291 1.00 95.94 93 PRO A O 1
ATOM 714 N N . GLU A 1 94 ? -4.960 16.327 0.877 1.00 95.19 94 GLU A N 1
ATOM 715 C CA . GLU A 1 94 ? -5.435 16.594 2.235 1.00 95.19 94 GLU A CA 1
ATOM 716 C C . GLU A 1 94 ? -4.851 15.626 3.272 1.00 95.19 94 GLU A C 1
ATOM 718 O O . GLU A 1 94 ? -4.581 16.026 4.400 1.00 95.19 94 GLU A O 1
ATOM 723 N N . ALA A 1 95 ? -4.557 14.382 2.877 1.00 94.25 95 ALA A N 1
ATOM 724 C CA . ALA A 1 95 ? -3.966 13.389 3.769 1.00 94.25 95 ALA A CA 1
ATOM 725 C C . ALA A 1 95 ? -2.506 13.711 4.143 1.00 94.25 95 ALA A C 1
ATOM 727 O O . ALA A 1 95 ? -1.937 13.053 5.013 1.00 94.25 95 ALA A O 1
ATOM 728 N N . ALA A 1 96 ? -1.868 14.685 3.483 1.00 95.00 96 ALA A N 1
ATOM 729 C CA . ALA A 1 96 ? -0.536 15.155 3.858 1.00 95.00 96 ALA A CA 1
ATOM 730 C C . ALA A 1 96 ? -0.554 16.038 5.121 1.00 95.00 96 ALA A C 1
ATOM 732 O O . ALA A 1 96 ? 0.473 16.147 5.793 1.00 95.00 96 ALA A O 1
ATOM 733 N N . ASP A 1 97 ? -1.703 16.637 5.453 1.00 97.00 97 ASP A N 1
ATOM 734 C CA . ASP A 1 97 ? -1.877 17.470 6.650 1.00 97.00 97 ASP A CA 1
ATOM 735 C C . ASP A 1 97 ? -2.276 16.644 7.889 1.00 97.00 97 ASP A C 1
ATOM 737 O O . ASP A 1 97 ? -2.271 17.150 9.018 1.00 97.00 97 ASP A O 1
ATOM 741 N N . ASP A 1 98 ? -2.586 15.360 7.699 1.00 97.12 98 ASP A N 1
ATOM 742 C CA . ASP A 1 98 ? -2.971 14.449 8.769 1.00 97.12 98 ASP A CA 1
ATOM 743 C C . ASP A 1 98 ? -1.793 14.131 9.696 1.00 97.12 98 ASP A C 1
ATOM 745 O O . ASP A 1 98 ? -0.654 13.879 9.291 1.00 97.12 98 ASP A O 1
ATOM 749 N N . ARG A 1 99 ? -2.083 14.073 10.994 1.00 97.75 99 ARG A N 1
ATOM 750 C CA . ARG A 1 99 ? -1.117 13.719 12.032 1.00 97.75 99 ARG A CA 1
ATOM 751 C C . ARG A 1 99 ? -1.432 12.335 12.561 1.00 97.75 99 ARG A C 1
ATOM 753 O O . ARG A 1 99 ? -2.465 12.130 13.198 1.00 97.75 99 ARG A O 1
ATOM 760 N N . VAL A 1 100 ? -0.507 11.405 12.344 1.00 97.56 100 VAL A N 1
ATOM 761 C CA . VAL A 1 100 ? -0.639 10.016 12.790 1.00 97.56 100 VAL A CA 1
ATOM 762 C C . VAL A 1 100 ? 0.335 9.720 13.924 1.00 97.56 100 VAL A C 1
ATOM 764 O O . VAL A 1 100 ? 1.542 9.929 13.798 1.00 97.56 100 VAL A O 1
ATOM 767 N N . THR A 1 101 ? -0.186 9.190 15.025 1.00 98.25 101 THR A N 1
ATOM 768 C CA . THR A 1 101 ? 0.611 8.555 16.076 1.00 98.25 101 THR A CA 1
ATOM 769 C C . THR A 1 101 ? 0.653 7.061 15.802 1.00 98.25 101 THR A C 1
ATOM 771 O O . THR A 1 101 ? -0.380 6.394 15.776 1.00 98.25 101 THR A O 1
ATOM 774 N N . TRP A 1 102 ? 1.852 6.525 15.604 1.00 98.19 102 TRP A N 1
ATOM 775 C CA . TRP A 1 102 ? 2.074 5.110 15.319 1.00 98.19 102 TRP A CA 1
ATOM 776 C C . TRP A 1 102 ? 2.437 4.338 16.586 1.00 98.19 102 TRP A C 1
ATOM 778 O O . TRP A 1 102 ? 2.969 4.894 17.541 1.00 98.19 102 TRP A O 1
ATOM 788 N N . SER A 1 103 ? 2.228 3.023 16.574 1.00 98.00 103 SER A N 1
ATOM 789 C CA . SER A 1 103 ? 2.673 2.117 17.641 1.00 98.00 103 SER A CA 1
ATOM 790 C C . SER A 1 103 ? 4.189 1.906 17.690 1.00 98.00 103 SER A C 1
ATOM 792 O O . SER A 1 103 ? 4.665 1.074 18.462 1.00 98.00 103 SER A O 1
ATOM 794 N N . TYR A 1 104 ? 4.934 2.582 16.818 1.00 98.06 104 TYR A N 1
ATOM 795 C CA . TYR A 1 104 ? 6.373 2.466 16.690 1.00 98.06 104 TYR A CA 1
ATOM 796 C C . TYR A 1 104 ? 6.983 3.806 16.278 1.00 98.06 104 TYR A C 1
ATOM 798 O O . TYR A 1 104 ? 6.607 4.374 15.255 1.00 98.06 104 TYR A O 1
ATOM 806 N N . ASP A 1 105 ? 7.967 4.273 17.045 1.00 95.69 105 ASP A N 1
ATOM 807 C CA . ASP A 1 105 ? 8.529 5.627 16.925 1.00 95.69 105 ASP A CA 1
ATOM 808 C C . ASP A 1 105 ? 9.283 5.893 15.615 1.00 95.69 105 ASP A C 1
ATOM 810 O O . ASP A 1 105 ? 9.649 7.029 15.335 1.00 95.69 105 ASP A O 1
ATOM 814 N N . ARG A 1 106 ? 9.566 4.850 14.826 1.00 96.81 106 ARG A N 1
ATOM 815 C CA . ARG A 1 106 ? 10.326 4.936 13.567 1.00 96.81 106 ARG A CA 1
ATOM 816 C C . ARG A 1 106 ? 9.495 4.509 12.359 1.00 96.81 106 ARG A C 1
ATOM 818 O O . ARG A 1 106 ? 10.039 4.023 11.370 1.00 96.81 106 ARG A O 1
ATOM 825 N N . ALA A 1 107 ? 8.172 4.651 12.455 1.00 96.69 107 ALA A N 1
ATOM 826 C CA . ALA A 1 107 ? 7.232 4.373 11.368 1.00 96.69 107 ALA A CA 1
ATOM 827 C C . ALA A 1 107 ? 7.383 5.323 10.162 1.00 96.69 107 ALA A C 1
ATOM 829 O O . ALA A 1 107 ? 6.848 5.045 9.097 1.00 96.69 107 ALA A O 1
ATOM 830 N N . ASP A 1 108 ? 8.130 6.416 10.315 1.00 95.19 108 ASP A N 1
ATOM 831 C CA . ASP A 1 108 ? 8.526 7.355 9.262 1.00 95.19 108 ASP A CA 1
ATOM 832 C C . ASP A 1 108 ? 9.759 6.897 8.461 1.00 95.19 108 ASP A C 1
ATOM 834 O O . ASP A 1 108 ? 10.094 7.496 7.440 1.00 95.19 108 ASP A O 1
ATOM 838 N N . SER A 1 109 ? 10.456 5.847 8.910 1.00 98.06 109 SER A N 1
ATOM 839 C CA . SER A 1 109 ? 11.656 5.345 8.248 1.00 98.06 109 SER A CA 1
ATOM 840 C C . SER A 1 109 ? 11.340 4.142 7.346 1.00 98.06 109 SER A C 1
ATOM 842 O O . SER A 1 109 ? 10.924 3.092 7.848 1.00 98.06 109 SER A O 1
ATOM 844 N N . PRO A 1 110 ? 11.640 4.217 6.034 1.00 98.25 110 PRO A N 1
ATOM 845 C CA . PRO A 1 110 ? 11.372 3.131 5.083 1.00 98.25 110 PRO A CA 1
ATOM 846 C C . PRO A 1 110 ? 12.033 1.809 5.470 1.00 98.25 110 PRO A C 1
ATOM 848 O O . PRO A 1 110 ? 11.439 0.738 5.358 1.00 98.25 110 PRO A O 1
ATOM 851 N N . TRP A 1 111 ? 13.264 1.882 5.978 1.00 98.38 111 TRP A N 1
ATOM 852 C CA . TRP A 1 111 ? 14.003 0.720 6.466 1.00 98.38 111 TRP A CA 1
ATOM 853 C C . TRP A 1 111 ? 13.344 0.094 7.688 1.00 98.38 111 TRP A C 1
ATOM 855 O O . TRP A 1 111 ? 13.205 -1.121 7.771 1.00 98.38 111 TRP A O 1
ATOM 865 N N . HIS A 1 112 ? 12.901 0.911 8.632 1.00 98.19 112 HIS A N 1
ATOM 866 C CA . HIS A 1 112 ? 12.224 0.408 9.815 1.00 98.19 112 HIS A CA 1
ATOM 867 C C . HI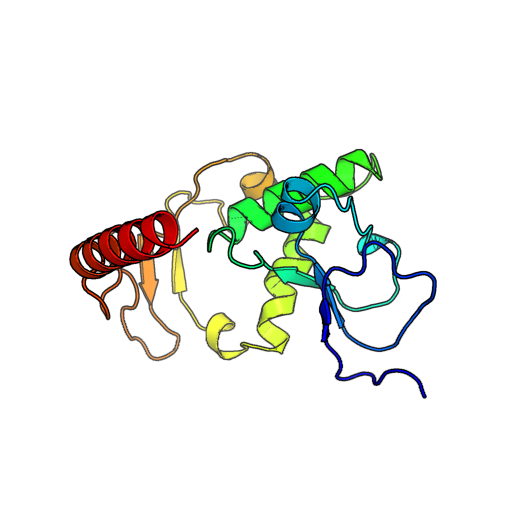S A 1 112 ? 10.880 -0.241 9.469 1.00 98.19 112 HIS A C 1
ATOM 869 O O . HIS A 1 112 ? 10.604 -1.334 9.961 1.00 98.19 112 HIS A O 1
ATOM 875 N N . VAL A 1 113 ? 10.098 0.370 8.576 1.00 98.12 113 VAL A N 1
ATOM 876 C CA . VAL A 1 113 ? 8.823 -0.175 8.080 1.00 98.12 113 VAL A CA 1
ATOM 877 C C . VAL A 1 113 ? 9.027 -1.499 7.340 1.00 98.12 113 VAL A C 1
ATOM 879 O O . VAL A 1 113 ? 8.299 -2.460 7.575 1.00 98.12 113 VAL A O 1
ATOM 882 N N . ALA A 1 114 ? 10.063 -1.610 6.505 1.00 97.69 114 ALA A N 1
ATOM 883 C CA . ALA A 1 114 ? 10.349 -2.845 5.774 1.00 97.69 114 ALA A CA 1
ATOM 884 C C . ALA A 1 114 ? 10.669 -4.049 6.684 1.00 97.69 114 ALA A C 1
ATOM 886 O O . ALA A 1 114 ? 10.411 -5.197 6.307 1.00 97.69 114 ALA A O 1
ATOM 887 N N . PHE A 1 115 ? 11.227 -3.810 7.874 1.00 97.44 115 PHE A N 1
ATOM 888 C CA . PHE A 1 115 ? 11.728 -4.869 8.760 1.00 97.44 115 PHE A CA 1
ATOM 889 C C . PHE A 1 115 ? 10.995 -4.985 10.105 1.00 97.44 115 PHE A C 1
ATOM 891 O O . PHE A 1 115 ? 11.283 -5.912 10.861 1.00 97.44 115 PHE A O 1
ATOM 898 N N . THR A 1 116 ? 10.018 -4.120 10.386 1.00 97.12 116 THR A N 1
ATOM 899 C CA . THR A 1 116 ? 9.202 -4.157 11.611 1.00 97.12 116 THR A CA 1
ATOM 900 C C . THR A 1 116 ? 7.738 -4.444 11.258 1.00 97.12 116 THR A C 1
ATOM 902 O O . THR A 1 116 ? 7.024 -3.521 10.875 1.00 97.12 116 THR A O 1
ATOM 905 N N . PRO A 1 117 ? 7.264 -5.701 11.356 1.00 95.38 117 PRO A N 1
ATOM 906 C CA . PRO A 1 117 ? 5.858 -6.027 11.118 1.00 95.38 117 PRO A CA 1
ATOM 907 C C . PRO A 1 117 ? 4.924 -5.470 12.196 1.00 95.38 117 PRO A C 1
ATOM 909 O O . PRO A 1 117 ? 5.318 -5.316 13.353 1.00 95.38 117 PRO A O 1
ATOM 912 N N . GLY A 1 118 ? 3.652 -5.285 11.840 1.00 95.25 118 GLY A N 1
ATOM 913 C CA . GLY A 1 118 ? 2.578 -4.998 12.793 1.00 95.25 118 GLY A CA 1
ATOM 914 C C . GLY A 1 118 ? 2.575 -3.571 13.343 1.00 95.25 118 GLY A C 1
ATOM 915 O O . GLY A 1 118 ? 1.974 -3.324 14.393 1.00 95.25 118 GLY A O 1
ATOM 916 N N . ILE A 1 119 ? 3.240 -2.635 12.660 1.00 97.50 119 ILE A N 1
ATOM 917 C CA . ILE A 1 119 ? 3.108 -1.206 12.952 1.00 97.50 119 ILE A CA 1
ATOM 918 C C . ILE A 1 119 ? 1.659 -0.804 12.675 1.00 97.50 119 ILE A C 1
ATOM 920 O O . ILE A 1 119 ? 1.151 -1.011 11.581 1.00 97.50 119 ILE A O 1
ATOM 924 N N . ARG A 1 120 ? 0.997 -0.202 13.662 1.00 96.31 120 ARG A N 1
ATOM 925 C CA . ARG A 1 120 ? -0.398 0.239 13.551 1.00 96.31 120 ARG A CA 1
ATOM 926 C C . ARG A 1 120 ? -0.545 1.698 13.947 1.00 96.31 120 ARG A C 1
ATOM 928 O O . ARG A 1 120 ? 0.168 2.175 14.831 1.00 96.31 120 ARG A O 1
ATOM 935 N N . ALA A 1 121 ? -1.492 2.389 13.326 1.00 97.31 121 ALA A N 1
ATOM 936 C CA . ALA A 1 121 ? -1.917 3.701 13.792 1.00 97.31 121 ALA A CA 1
ATOM 937 C C . ALA A 1 121 ? -2.645 3.551 15.139 1.00 97.31 121 ALA A C 1
ATOM 939 O O . ALA A 1 121 ? -3.476 2.656 15.315 1.00 97.31 121 ALA A O 1
ATOM 940 N N . LEU A 1 122 ? -2.302 4.410 16.094 1.00 97.94 122 LEU A N 1
ATOM 941 C CA . LEU A 1 122 ? -2.952 4.520 17.399 1.00 97.94 122 LEU A CA 1
ATOM 942 C C . LEU A 1 122 ? -3.916 5.704 17.401 1.00 97.94 122 LEU A C 1
ATOM 944 O O . LEU A 1 122 ? -5.086 5.543 17.737 1.00 97.94 122 LEU A O 1
ATOM 948 N N . ASP A 1 123 ? -3.453 6.861 16.937 1.00 98.38 123 ASP A N 1
ATOM 949 C CA . ASP A 1 123 ? -4.263 8.066 16.808 1.00 98.38 123 ASP A CA 1
ATOM 950 C C . ASP A 1 123 ? -4.078 8.677 15.424 1.00 98.38 123 ASP A C 1
ATOM 952 O O . ASP A 1 123 ? -2.978 8.661 14.871 1.00 98.38 123 ASP A O 1
ATOM 956 N N . VAL A 1 124 ? -5.155 9.236 14.879 1.00 98.12 124 VAL A N 1
ATOM 957 C CA . VAL A 1 124 ? -5.146 9.996 13.627 1.00 98.12 124 VAL A CA 1
ATOM 958 C C . VAL A 1 124 ? -5.967 11.251 13.855 1.00 98.12 124 VAL A C 1
ATOM 960 O O . VAL A 1 124 ? -7.145 11.166 14.214 1.00 98.12 124 VAL A O 1
ATOM 963 N N . VAL A 1 125 ? -5.340 12.405 13.654 1.00 98.50 125 VAL A N 1
ATOM 964 C CA . VAL A 1 125 ? -5.998 13.713 13.657 1.00 98.50 125 VAL A CA 1
ATOM 965 C C . VAL A 1 125 ? -5.900 14.281 12.250 1.00 98.50 125 VAL A C 1
ATOM 967 O O . VAL A 1 125 ? -4.789 14.417 11.739 1.00 98.50 125 VAL A O 1
ATOM 970 N N . GLY A 1 126 ? -7.043 14.576 11.638 1.00 97.94 126 GLY A N 1
ATOM 971 C CA . GLY A 1 126 ? -7.113 15.169 10.310 1.00 97.94 126 GLY A CA 1
ATOM 972 C C . GLY A 1 126 ? -6.474 16.555 10.267 1.00 97.94 126 GLY A C 1
ATOM 973 O O . GLY A 1 126 ? -6.368 17.225 11.301 1.00 97.94 126 GLY A O 1
ATOM 974 N N . GLY A 1 127 ? -6.081 17.015 9.079 1.00 96.88 127 GLY A N 1
ATOM 975 C CA . GLY A 1 127 ? -5.541 18.371 8.887 1.00 96.88 127 GLY A CA 1
ATOM 976 C C . GLY A 1 127 ? -6.461 19.505 9.379 1.00 96.88 127 GLY A C 1
ATOM 977 O O . GLY A 1 127 ? -5.994 20.585 9.739 1.00 96.88 127 GLY A O 1
ATOM 978 N N . ASP A 1 128 ? -7.768 19.248 9.470 1.00 96.44 128 ASP A N 1
ATOM 979 C CA . ASP A 1 128 ? -8.790 20.150 10.016 1.00 96.44 128 ASP A CA 1
ATOM 980 C C . ASP A 1 128 ? -8.929 20.103 11.553 1.00 96.44 128 ASP A C 1
ATOM 982 O O . ASP A 1 128 ? -9.689 20.877 12.140 1.00 96.44 128 ASP A O 1
ATOM 986 N N . GLY A 1 129 ? -8.180 19.222 12.221 1.00 97.38 129 GLY A N 1
ATOM 987 C CA . GLY A 1 129 ? -8.211 19.009 13.665 1.00 97.38 129 GLY A CA 1
ATOM 988 C C . GLY A 1 129 ? -9.210 17.949 14.136 1.00 97.38 129 GLY A C 1
ATOM 989 O O . GLY A 1 129 ? -9.292 17.702 15.343 1.00 97.38 129 GLY A O 1
ATOM 990 N N . GLU A 1 130 ? -9.958 17.300 13.240 1.00 97.75 130 GLU A N 1
ATOM 991 C CA . GLU A 1 130 ? -10.874 16.228 13.623 1.00 97.75 130 GLU A CA 1
ATOM 992 C C . GLU A 1 130 ? -10.113 14.975 14.079 1.00 97.75 130 GLU A C 1
ATOM 994 O O . GLU A 1 130 ? -9.183 14.510 13.428 1.00 97.75 130 GLU A O 1
ATOM 999 N N . VAL A 1 131 ? -10.530 14.366 15.191 1.00 98.31 131 VAL A N 1
ATOM 1000 C CA . VAL A 1 131 ? -9.989 13.069 15.623 1.00 98.31 131 VAL A CA 1
ATOM 1001 C C . VAL A 1 131 ? -10.678 11.960 14.828 1.00 98.31 131 VAL A C 1
ATOM 1003 O O . VAL A 1 131 ? -11.850 11.679 15.069 1.00 98.31 131 VAL A O 1
ATOM 1006 N N . LEU A 1 132 ? -9.951 11.309 13.921 1.00 97.44 132 LEU A N 1
ATOM 1007 C CA . LEU A 1 132 ? -10.445 10.232 13.051 1.00 97.44 132 LEU A CA 1
ATOM 1008 C C . LEU A 1 132 ? -10.229 8.837 13.662 1.00 97.44 132 LEU A C 1
ATOM 1010 O O . LEU A 1 132 ? -11.043 7.929 13.469 1.00 97.44 132 LEU A O 1
ATOM 1014 N N . LEU A 1 133 ? -9.143 8.673 14.423 1.00 98.19 133 LEU A N 1
ATOM 1015 C CA . LEU A 1 133 ? -8.781 7.447 15.136 1.00 98.19 133 LEU A CA 1
ATOM 1016 C C . LEU A 1 133 ? -8.299 7.804 16.548 1.00 98.19 133 LEU A C 1
ATOM 1018 O O . LEU A 1 133 ? -7.517 8.743 16.706 1.00 98.19 133 LEU A O 1
ATOM 1022 N N . ARG A 1 134 ? -8.752 7.054 17.556 1.00 98.25 134 ARG A N 1
ATOM 1023 C CA . ARG A 1 134 ? -8.344 7.179 18.963 1.00 98.25 134 ARG A CA 1
ATOM 1024 C C . ARG A 1 134 ? -8.113 5.792 19.547 1.00 98.25 134 ARG A C 1
ATOM 1026 O O . ARG A 1 134 ? -8.988 4.936 19.421 1.00 98.25 134 ARG A O 1
ATOM 1033 N N . ASP A 1 135 ? -6.961 5.564 20.172 1.00 97.00 135 ASP A N 1
ATOM 1034 C CA . ASP A 1 13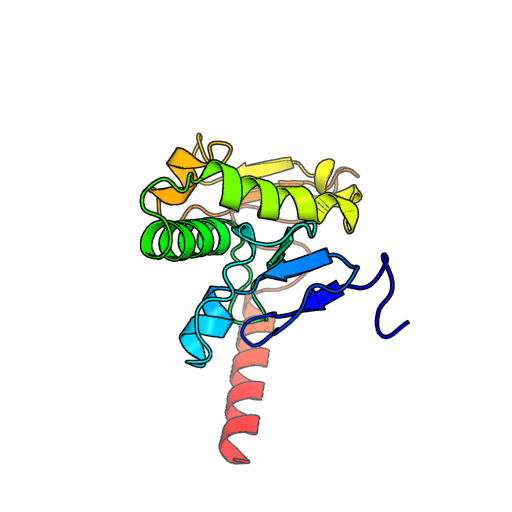5 ? -6.594 4.269 20.773 1.00 97.00 135 ASP A CA 1
ATOM 1035 C C . ASP A 1 135 ? -6.789 3.067 19.816 1.00 97.00 135 ASP A C 1
ATOM 1037 O O . ASP A 1 135 ? -7.231 1.980 20.197 1.00 97.00 135 ASP A O 1
ATOM 1041 N N . GLY A 1 136 ? -6.494 3.271 18.529 1.00 96.00 136 GLY A N 1
ATOM 1042 C CA . GLY A 1 136 ? -6.638 2.272 17.469 1.00 96.00 136 GLY A CA 1
ATOM 1043 C C . GLY A 1 136 ? -8.083 2.003 17.033 1.00 96.00 136 GLY A C 1
ATOM 1044 O O . GLY A 1 136 ? -8.326 1.027 16.320 1.00 96.00 136 GLY A O 1
ATOM 1045 N N . ARG A 1 137 ? -9.053 2.830 17.448 1.00 96.94 137 ARG A N 1
ATOM 1046 C CA . ARG A 1 137 ? -10.472 2.697 17.087 1.00 96.94 137 ARG A CA 1
ATOM 1047 C C . ARG A 1 137 ? -10.961 3.911 16.292 1.00 96.94 137 ARG A C 1
ATOM 1049 O O . ARG A 1 137 ? -10.629 5.041 16.653 1.00 96.94 137 ARG A O 1
ATOM 1056 N N . PRO A 1 138 ? -11.741 3.708 15.214 1.00 97.00 138 PRO A N 1
ATOM 1057 C CA . PRO A 1 138 ? -12.298 4.816 14.447 1.00 97.00 138 PRO A CA 1
ATOM 1058 C C . PRO A 1 138 ? -13.356 5.557 15.266 1.00 97.00 138 PRO A C 1
ATOM 1060 O O . PRO A 1 138 ? -14.085 4.949 16.047 1.00 97.00 138 PRO A O 1
ATOM 1063 N N . THR A 1 139 ? -13.456 6.868 15.075 1.00 97.62 139 THR A N 1
ATOM 1064 C CA . THR A 1 139 ? -14.406 7.723 15.810 1.00 97.62 139 THR A CA 1
ATOM 1065 C C . THR A 1 139 ? -15.738 7.902 15.084 1.00 97.62 139 THR A C 1
ATOM 1067 O O . THR A 1 139 ? -16.765 8.127 15.719 1.00 97.62 139 THR A O 1
ATOM 1070 N N . ARG A 1 140 ? -15.734 7.784 13.750 1.00 95.81 140 ARG A N 1
ATOM 1071 C CA . ARG A 1 140 ? -16.906 8.009 12.887 1.00 95.81 140 ARG A CA 1
ATOM 1072 C C . ARG A 1 140 ? -17.812 6.786 12.722 1.00 95.81 140 ARG A C 1
ATOM 1074 O O . ARG A 1 140 ? -18.901 6.916 12.170 1.00 95.81 140 ARG A O 1
ATOM 1081 N N . VAL A 1 141 ? -17.364 5.602 13.142 1.00 95.75 141 VAL A N 1
ATOM 1082 C CA . VAL A 1 141 ? -18.111 4.346 12.978 1.00 95.75 141 VAL A CA 1
ATOM 1083 C C . VAL A 1 141 ? -17.987 3.464 14.213 1.00 95.75 141 VAL A C 1
ATOM 1085 O O . VAL A 1 141 ? -16.928 3.404 14.838 1.00 95.75 141 VAL A O 1
ATOM 1088 N N . ASP A 1 142 ? -19.045 2.717 14.520 1.00 96.50 142 ASP A N 1
ATOM 1089 C CA . ASP A 1 142 ? -18.960 1.590 15.445 1.00 96.50 142 ASP A CA 1
ATOM 1090 C C . ASP A 1 142 ? -18.320 0.399 14.716 1.00 96.50 142 ASP A C 1
ATOM 1092 O O . ASP A 1 142 ? -18.943 -0.287 13.904 1.00 96.50 142 ASP A O 1
ATOM 1096 N N . VAL A 1 143 ? -17.031 0.175 14.976 1.00 95.38 143 VAL A N 1
ATOM 1097 C CA . VAL A 1 143 ? -16.267 -0.899 14.328 1.00 95.38 143 VAL A CA 1
ATOM 1098 C C . VAL A 1 143 ? -16.796 -2.295 14.667 1.00 95.38 143 VAL A C 1
ATOM 1100 O O . VAL A 1 143 ? -16.668 -3.205 13.845 1.00 95.38 143 VAL A O 1
ATOM 1103 N N . ASP A 1 144 ? -17.397 -2.482 15.842 1.00 97.00 144 ASP A N 1
ATOM 1104 C CA . ASP A 1 144 ? -17.914 -3.783 16.259 1.00 97.00 144 ASP A CA 1
ATOM 1105 C C . ASP A 1 144 ? -19.249 -4.064 15.552 1.00 97.00 144 ASP A C 1
ATOM 1107 O O . ASP A 1 144 ? -19.444 -5.163 15.025 1.00 97.00 144 ASP A O 1
ATOM 1111 N N . GLU A 1 145 ? -20.106 -3.047 15.403 1.00 97.88 145 GLU A N 1
ATOM 1112 C CA . GLU A 1 145 ? -21.309 -3.126 14.565 1.00 97.88 145 GLU A CA 1
ATOM 1113 C C . GLU A 1 145 ? -20.961 -3.410 13.093 1.00 97.88 145 GLU A C 1
ATOM 1115 O O . GLU A 1 145 ? -21.549 -4.300 12.471 1.00 97.88 145 GLU A O 1
ATOM 1120 N N . VAL A 1 146 ? -19.983 -2.689 12.528 1.00 96.88 146 VAL A N 1
ATOM 1121 C CA . VAL A 1 146 ? -19.533 -2.889 11.138 1.00 96.88 146 VAL A CA 1
ATOM 1122 C C . VAL A 1 146 ? -19.056 -4.326 10.925 1.00 96.88 146 VAL A C 1
ATOM 1124 O O . VAL A 1 146 ? -19.431 -4.957 9.934 1.00 96.88 146 VAL A O 1
ATOM 1127 N N . ARG A 1 147 ? -18.274 -4.877 11.862 1.00 96.06 147 ARG A N 1
ATOM 1128 C CA . ARG A 1 147 ? -17.794 -6.266 11.797 1.00 96.06 147 ARG A CA 1
ATOM 1129 C C . ARG A 1 147 ? -18.932 -7.277 11.891 1.00 96.06 147 ARG A C 1
ATOM 1131 O O . ARG A 1 147 ? -18.938 -8.228 11.111 1.00 96.06 147 ARG A O 1
ATOM 1138 N N . ALA A 1 148 ? -19.897 -7.065 12.786 1.00 98.25 148 ALA A N 1
ATOM 1139 C CA . ALA A 1 148 ? -21.064 -7.936 12.905 1.00 98.25 148 ALA A CA 1
ATOM 1140 C C . ALA A 1 148 ? -21.868 -7.969 11.594 1.00 98.25 148 ALA A C 1
ATOM 1142 O O . ALA A 1 148 ? -22.109 -9.041 11.037 1.00 98.25 148 ALA A O 1
ATOM 1143 N N . LYS A 1 149 ? -22.183 -6.797 11.028 1.00 98.25 149 LYS A N 1
ATOM 1144 C CA . LYS A 1 149 ? -22.913 -6.696 9.753 1.00 98.25 149 LYS A CA 1
ATOM 1145 C C . LYS A 1 149 ? -22.143 -7.307 8.583 1.00 98.25 149 LYS A C 1
ATOM 1147 O O . LYS A 1 149 ? -22.749 -7.954 7.728 1.00 98.25 149 LYS A O 1
ATOM 1152 N N . ALA A 1 150 ? -20.824 -7.117 8.536 1.00 96.81 150 ALA A N 1
ATOM 1153 C CA . ALA A 1 150 ? -19.976 -7.722 7.513 1.00 96.81 150 ALA A CA 1
ATOM 1154 C C . ALA A 1 150 ? -19.985 -9.258 7.604 1.00 96.81 150 ALA A C 1
ATOM 1156 O O . ALA A 1 150 ? -20.103 -9.920 6.574 1.00 96.81 150 ALA A O 1
ATOM 1157 N N . ALA A 1 151 ? -19.930 -9.825 8.814 1.00 97.81 151 ALA A N 1
ATOM 1158 C CA . ALA A 1 151 ? -19.997 -11.270 9.027 1.00 97.81 151 ALA A CA 1
ATOM 1159 C C . ALA A 1 151 ? -21.343 -11.860 8.575 1.00 97.81 151 ALA A C 1
ATOM 1161 O O . ALA A 1 151 ? -21.368 -12.849 7.842 1.00 97.81 151 ALA A O 1
ATOM 1162 N N . GLU A 1 152 ? -22.461 -11.219 8.928 1.00 98.19 152 GLU A N 1
ATOM 1163 C CA . GLU A 1 152 ? -23.786 -11.638 8.456 1.00 98.19 152 GLU A CA 1
ATOM 1164 C C . GLU A 1 152 ? -23.911 -11.559 6.927 1.00 98.19 152 GLU A C 1
ATOM 1166 O O . GLU A 1 152 ? -24.484 -12.443 6.288 1.00 98.19 152 GLU A O 1
ATOM 1171 N N . ALA A 1 153 ? -23.389 -10.489 6.317 1.00 98.00 153 ALA A N 1
ATOM 1172 C CA . ALA A 1 153 ? -23.407 -10.323 4.868 1.00 98.00 153 ALA A CA 1
ATOM 1173 C C . ALA A 1 153 ? -22.556 -11.386 4.162 1.00 98.00 153 ALA A C 1
ATOM 1175 O O . ALA A 1 153 ? -22.998 -11.933 3.152 1.00 98.00 153 ALA A O 1
ATOM 1176 N N . ALA A 1 154 ? -21.382 -11.708 4.711 1.00 97.38 154 ALA A N 1
ATOM 1177 C CA . ALA A 1 154 ? -20.524 -12.769 4.203 1.00 97.38 154 ALA A CA 1
ATOM 1178 C C . ALA A 1 154 ? -21.233 -14.128 4.256 1.00 97.38 154 ALA A C 1
ATOM 1180 O O . ALA A 1 154 ? -21.252 -14.834 3.251 1.00 97.38 154 ALA A O 1
ATOM 1181 N N . GLN A 1 155 ? -21.891 -14.464 5.371 1.00 98.00 155 GLN A N 1
ATOM 1182 C CA . GLN A 1 155 ? -22.662 -15.704 5.480 1.00 98.00 155 GLN A CA 1
ATOM 1183 C C . GLN A 1 155 ? -23.755 -15.789 4.403 1.00 98.00 155 GLN A C 1
ATOM 1185 O O . GLN A 1 155 ? -23.815 -16.772 3.667 1.00 98.00 155 GLN A O 1
ATOM 1190 N N . ARG A 1 156 ? -24.565 -14.733 4.243 1.00 98.19 156 ARG A N 1
ATOM 1191 C CA . ARG A 1 156 ? -25.615 -14.686 3.207 1.00 98.19 156 ARG A CA 1
ATOM 1192 C C . ARG A 1 156 ? -25.063 -14.804 1.787 1.00 98.19 156 ARG A C 1
ATOM 1194 O O . ARG A 1 156 ? -25.754 -15.310 0.907 1.00 98.19 156 ARG A O 1
ATOM 1201 N N . LEU A 1 157 ? -23.864 -14.278 1.535 1.00 97.81 157 LEU A N 1
ATOM 1202 C CA . LEU A 1 157 ? -23.197 -14.417 0.243 1.00 97.81 157 LEU A CA 1
ATOM 1203 C C . LEU A 1 157 ? -22.775 -15.870 0.008 1.00 97.81 157 LEU A C 1
ATOM 1205 O O . LEU A 1 157 ? -23.079 -16.411 -1.050 1.00 97.81 157 LEU A O 1
ATOM 1209 N N . PHE A 1 158 ? -22.128 -16.504 0.988 1.00 96.81 158 PHE A N 1
ATOM 1210 C CA . PHE A 1 158 ? -21.662 -17.887 0.870 1.00 96.81 158 PHE A CA 1
ATOM 1211 C C . PHE A 1 158 ? -22.799 -18.899 0.738 1.00 96.81 158 PHE A C 1
ATOM 1213 O O . PHE A 1 158 ? -22.648 -19.868 0.012 1.00 96.81 158 PHE A O 1
ATOM 1220 N N . GLU A 1 159 ? -23.951 -18.663 1.364 1.00 97.12 159 GLU A N 1
ATOM 1221 C CA . GLU A 1 159 ? -25.139 -19.513 1.191 1.00 97.12 159 GLU A CA 1
ATOM 1222 C C . GLU A 1 159 ? -25.726 -19.461 -0.236 1.00 97.12 159 GLU A C 1
ATOM 1224 O O . GLU A 1 159 ? -26.537 -20.311 -0.600 1.00 97.12 159 GLU A O 1
ATOM 1229 N N . ARG A 1 160 ? -25.351 -18.458 -1.043 1.00 96.25 160 ARG A N 1
ATOM 1230 C CA . ARG A 1 160 ? -25.834 -18.263 -2.422 1.00 96.25 160 ARG A CA 1
ATOM 1231 C C . ARG A 1 160 ? -24.842 -18.705 -3.502 1.00 96.25 160 ARG A C 1
ATOM 1233 O O . ARG A 1 160 ? -25.212 -18.645 -4.677 1.00 96.25 160 ARG A O 1
ATOM 1240 N N . LEU A 1 161 ? -23.612 -19.054 -3.126 1.00 92.12 161 LEU A N 1
ATOM 1241 C CA . LEU A 1 161 ? -22.556 -19.547 -4.018 1.00 92.12 161 LEU A CA 1
ATOM 1242 C C . LEU A 1 161 ? -22.538 -21.077 -4.015 1.00 92.12 161 LEU A C 1
ATOM 1244 O O . LEU A 1 161 ? -22.304 -21.639 -5.106 1.00 92.12 161 LEU A O 1
#

Radius of gyration: 17.74 Å; chains: 1; bounding box: 46×40×49 Å

pLDDT: mean 96.48, std 3.2, range [67.44, 98.62]

Secondary structure (DSSP, 8-state):
----TT-EEE--TT--S--SSEEEE-HHHHHHTT-----GGGSSS-EEE--TTS-S-HHHHHHHHHHHHHHH-TT--HHHHHHHHHGGGGT-GGGGS-EEEESSTTTT-HHHHHH-TT--EEEEE-TTS-EEEETTEESSS-HHHHHHHHHHHHHHHHTT-

Sequence (161 aa):
PLAADDWLLVHCVGLDRDLPGAIAHNPRSNMNNGVGYAAPARRPNPVVLGTDGIGADMLEEVRLAYVAHRADDVTASPETAWSWLTAGWRWFPEAADDRVTWSYDRADSPWHVAFTPGIRALDVVGGDGEVLLRDGRPTRVDVDEVRAKAAEAAQRLFERL

Foldseek 3Di:
DPADQCDEAECQQPPPDADHYAYAHQQVVCVVVVVAHNPCVVHPHHAAYDNVPPDDDLLVSLLSNQVSNCVVPVPGDSVVSVSNHVSCCVVVVQCVLKDWDKPDPVSVPSVCSNPPPDIATQWIAGSVRRTQHHRRHGPVDDPVVVVVVVVVVVVVVVVVD